Protein AF-A0A7S1U066-F1 (afdb_monomer_lite)

pLDDT: mean 74.51, std 15.07, range [36.34, 91.75]

Organism: NCBI:txid124430

Foldseek 3Di:
DLVQVCVVLVQLPQEEEEAAEDDVLCVVQPPVFKQDLVLVVVVVVVSQCQCCCVPVHDHDPDHYAYEYEYADPVSVVVCCVPPNCVRYQYQDYVPRQSCRVCVSVVPPDGDDPVRSLVSSLSNNLSGNYYDYIATQAAPSGDPSSVSSLVSNCVNDVQCVQFDPPRHDSDDDTPRDD

Sequence (177 aa):
EADAFVREHHLDEDGIALHVRRTDHAVQVGTAGTTADEDFLAWVDQHLAIASGQGGGLKRVRPLKVFLAADNPATRMQFRKRYGGQLVLYGSMPGDNGEQLRTALGKATRLTSVEQALIEAVVASRCSEFKGTAGAKKGTGSSFSMMIFFFFKNLHPKHRTCVPSDLDTSFPWACRK

Secondary structure (DSSP, 8-state):
-HHHHHHHTTHHHHEEEEEE--HHHHHHH-GGGB--HHHHHHHHHHHHHHHTTTTSSPPPSS--EEEEEES-HHHHHHHHHHHHHHHEEE---SSS--HHHHHHTT-SSPPPHHHHHHHHHHHHHHSSEEEE--BSSTT-S-HHHHHHHHHHHHH-GGGTTB---TT-SSSS--B--

Radius of gyration: 15.62 Å; chains: 1; bounding box: 35×42×37 Å

Structure (mmCIF, N/CA/C/O backbone):
data_AF-A0A7S1U066-F1
#
_entry.id   AF-A0A7S1U066-F1
#
loop_
_atom_site.group_PDB
_atom_site.id
_atom_site.type_symbol
_atom_site.label_atom_id
_atom_site.label_alt_id
_atom_site.label_comp_id
_atom_site.label_asym_id
_atom_site.label_entity_id
_atom_site.label_seq_id
_atom_site.pdbx_PDB_ins_code
_atom_site.Cartn_x
_atom_site.Cartn_y
_atom_site.Cartn_z
_atom_site.occupancy
_atom_site.B_iso_or_equiv
_atom_site.auth_seq_id
_atom_site.auth_comp_id
_atom_site.auth_as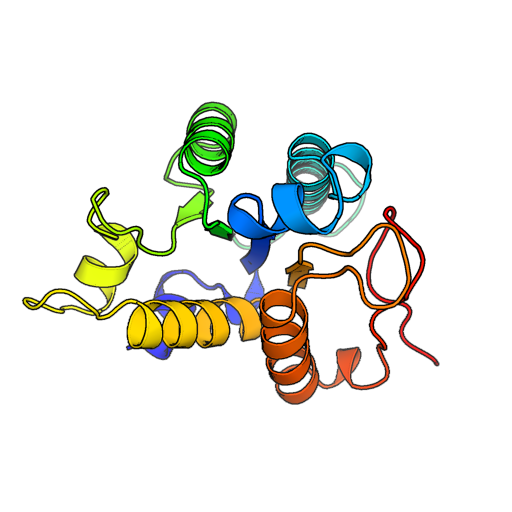ym_id
_atom_site.auth_atom_id
_atom_site.pdbx_PDB_model_num
ATOM 1 N N . GLU A 1 1 ? -8.203 -16.331 1.628 1.00 69.81 1 GLU A N 1
ATOM 2 C CA . GLU A 1 1 ? -6.837 -16.054 2.127 1.00 69.81 1 GLU A CA 1
ATOM 3 C C . GLU A 1 1 ? -6.575 -14.548 2.197 1.00 69.81 1 GLU A C 1
ATOM 5 O O . GLU A 1 1 ? -6.465 -14.042 3.303 1.00 69.81 1 GLU A O 1
ATOM 10 N N . ALA A 1 2 ? -6.605 -13.805 1.079 1.00 77.06 2 ALA A N 1
ATOM 11 C CA . ALA A 1 2 ? -6.543 -12.332 1.101 1.00 77.06 2 ALA A CA 1
ATOM 12 C C . ALA A 1 2 ? -7.601 -11.709 2.040 1.00 77.06 2 ALA A C 1
ATOM 14 O O . ALA A 1 2 ? -7.304 -10.811 2.818 1.00 77.06 2 ALA A O 1
ATOM 15 N N . ASP A 1 3 ? -8.816 -12.263 2.041 1.00 78.62 3 ASP A N 1
ATOM 16 C CA . ASP A 1 3 ? -9.896 -11.896 2.962 1.00 78.62 3 ASP A CA 1
ATOM 17 C C . ASP A 1 3 ? -9.548 -12.068 4.441 1.00 78.62 3 ASP A C 1
ATOM 19 O O . ASP A 1 3 ? -9.990 -11.269 5.261 1.00 78.62 3 ASP A O 1
ATOM 23 N N . ALA A 1 4 ? -8.805 -13.121 4.786 1.00 78.38 4 ALA A N 1
ATOM 24 C CA . ALA A 1 4 ? -8.405 -13.378 6.164 1.00 78.38 4 ALA A CA 1
ATOM 25 C C . ALA A 1 4 ? -7.349 -12.355 6.595 1.00 78.38 4 ALA A C 1
ATOM 27 O O . ALA A 1 4 ? -7.514 -11.734 7.636 1.00 78.38 4 ALA A O 1
ATOM 28 N N . PHE A 1 5 ? -6.360 -12.093 5.734 1.00 82.00 5 PHE A N 1
ATOM 29 C CA . PHE A 1 5 ? -5.333 -11.072 5.956 1.00 82.00 5 PHE A CA 1
ATOM 30 C C . PHE A 1 5 ? -5.927 -9.670 6.155 1.00 82.00 5 PHE A C 1
ATOM 32 O O . PHE A 1 5 ? -5.552 -8.950 7.077 1.00 82.00 5 PHE A O 1
ATOM 39 N N . VAL A 1 6 ? -6.890 -9.286 5.309 1.00 84.81 6 VAL A N 1
ATOM 40 C CA . VAL A 1 6 ? -7.589 -7.996 5.422 1.00 84.81 6 VAL A CA 1
ATOM 41 C C . VAL A 1 6 ? -8.300 -7.874 6.768 1.00 84.81 6 VAL A C 1
ATOM 43 O O . VAL A 1 6 ? -8.150 -6.850 7.429 1.00 84.81 6 VAL A O 1
ATOM 46 N N . ARG A 1 7 ? -9.020 -8.920 7.194 1.00 84.88 7 ARG A N 1
ATOM 47 C CA . ARG A 1 7 ? -9.748 -8.929 8.471 1.00 84.88 7 ARG A CA 1
ATOM 48 C C . ARG A 1 7 ? -8.816 -8.938 9.680 1.00 84.88 7 ARG A C 1
ATOM 50 O O . ARG A 1 7 ? -9.047 -8.184 10.616 1.00 84.88 7 ARG A O 1
ATOM 57 N N . GLU A 1 8 ? -7.770 -9.762 9.656 1.00 82.88 8 GLU A N 1
ATOM 58 C CA . GLU A 1 8 ? -6.779 -9.877 10.737 1.00 82.88 8 GLU A CA 1
ATOM 59 C C . GLU A 1 8 ? -6.097 -8.535 11.025 1.00 82.88 8 GLU A C 1
ATOM 61 O O . GLU A 1 8 ? -5.820 -8.193 12.174 1.00 82.88 8 GLU A O 1
ATOM 66 N N . HIS A 1 9 ? -5.857 -7.747 9.979 1.00 82.69 9 HIS A N 1
ATOM 67 C CA . HIS A 1 9 ? -5.194 -6.455 10.085 1.00 82.69 9 HIS A CA 1
ATOM 68 C C . HIS A 1 9 ? -6.144 -5.252 10.040 1.00 82.69 9 HIS A C 1
ATOM 70 O O . HIS A 1 9 ? -5.660 -4.120 10.018 1.00 82.69 9 HIS A O 1
ATOM 76 N N . HIS A 1 10 ? -7.464 -5.476 10.051 1.00 86.25 10 HIS A N 1
ATOM 77 C CA . HIS A 1 10 ? -8.497 -4.431 9.981 1.00 86.25 10 HIS A CA 1
ATOM 78 C C . HIS A 1 10 ? -8.280 -3.435 8.831 1.00 86.25 10 HIS A C 1
ATOM 80 O O . HIS A 1 10 ? -8.477 -2.224 8.978 1.00 86.25 10 HIS A O 1
ATOM 86 N N . LEU A 1 11 ? -7.805 -3.942 7.689 1.00 85.94 11 LEU A N 1
ATOM 87 C CA . LEU A 1 11 ? -7.433 -3.098 6.557 1.00 85.94 11 LEU A CA 1
ATOM 88 C C . LEU A 1 11 ? -8.652 -2.438 5.906 1.00 85.94 11 LEU A C 1
ATOM 90 O O . LEU A 1 11 ? -8.542 -1.326 5.403 1.00 85.94 11 LEU A O 1
ATOM 94 N N . ASP A 1 12 ? -9.800 -3.101 5.944 1.00 86.06 12 ASP A N 1
ATOM 95 C CA . ASP A 1 12 ? -11.079 -2.649 5.397 1.00 86.06 12 ASP A CA 1
ATOM 96 C C . ASP A 1 12 ? -11.703 -1.465 6.135 1.00 86.06 12 ASP A C 1
ATOM 98 O O . ASP A 1 12 ? -12.409 -0.659 5.527 1.00 86.06 12 ASP A O 1
ATOM 102 N N . GLU A 1 13 ? -11.413 -1.323 7.424 1.00 83.06 13 GLU A N 1
ATOM 103 C CA . GLU A 1 13 ? -11.950 -0.240 8.244 1.00 83.06 13 GLU A CA 1
ATOM 104 C C . GLU A 1 13 ? -10.955 0.925 8.355 1.00 83.06 13 GLU A C 1
ATOM 106 O O . GLU A 1 13 ? -11.265 2.063 7.999 1.00 83.06 13 GLU A O 1
ATOM 111 N N . ASP A 1 14 ? -9.727 0.636 8.790 1.00 82.88 14 ASP A N 1
ATOM 112 C CA . ASP A 1 14 ? -8.735 1.650 9.160 1.00 82.88 14 ASP A CA 1
ATOM 113 C C . ASP A 1 14 ? -7.432 1.545 8.352 1.00 82.88 14 ASP A C 1
ATOM 115 O O . ASP A 1 14 ? -6.479 2.272 8.634 1.00 82.88 14 ASP A O 1
ATOM 119 N N . GLY A 1 15 ? -7.356 0.664 7.353 1.00 86.75 15 GLY A N 1
ATOM 120 C CA . GLY A 1 15 ? -6.149 0.464 6.554 1.00 86.75 15 GLY A CA 1
ATOM 121 C C . GLY A 1 15 ? -6.056 1.374 5.336 1.00 86.75 15 GLY A C 1
ATOM 122 O O . GLY A 1 15 ? -7.019 1.532 4.591 1.00 86.75 15 GLY A O 1
ATOM 123 N N . ILE A 1 16 ? -4.860 1.890 5.065 1.00 89.81 16 ILE A N 1
ATOM 124 C CA . ILE A 1 16 ? -4.542 2.542 3.788 1.00 89.81 16 ILE A CA 1
ATOM 125 C C . ILE A 1 16 ? -3.644 1.649 2.937 1.00 89.81 16 ILE A C 1
ATOM 127 O O . ILE A 1 16 ? -2.748 0.986 3.457 1.00 89.81 16 ILE A O 1
ATOM 131 N N . ALA A 1 17 ? -3.857 1.647 1.626 1.00 91.75 17 ALA A N 1
ATOM 132 C CA . ALA A 1 17 ? -3.037 0.912 0.673 1.00 91.75 17 ALA A CA 1
ATOM 133 C C . ALA A 1 17 ? -2.173 1.846 -0.172 1.00 91.75 17 ALA A C 1
ATOM 135 O O . ALA A 1 17 ? -2.635 2.877 -0.658 1.00 91.75 17 ALA A O 1
ATOM 136 N N . LEU A 1 18 ? -0.931 1.434 -0.403 1.00 91.31 18 LEU A N 1
ATOM 137 C CA . LEU A 1 18 ? 0.040 2.086 -1.266 1.00 91.31 18 LEU A CA 1
ATOM 138 C C . LEU A 1 18 ? 0.465 1.123 -2.368 1.00 91.31 18 LEU A C 1
ATOM 140 O O . LEU A 1 18 ? 0.862 -0.006 -2.077 1.00 91.31 18 LEU A O 1
ATOM 144 N N . HIS A 1 19 ? 0.451 1.585 -3.615 1.00 90.75 19 HIS A N 1
ATOM 145 C CA . HIS A 1 19 ? 1.100 0.884 -4.717 1.00 90.75 19 HIS A CA 1
ATOM 146 C C . HIS A 1 19 ? 2.198 1.749 -5.349 1.00 90.75 19 HIS A C 1
ATOM 148 O O . HIS A 1 19 ? 1.905 2.752 -6.009 1.00 90.75 19 HIS A O 1
ATOM 154 N N . VAL A 1 20 ? 3.458 1.345 -5.162 1.00 88.25 20 VAL A N 1
ATOM 155 C CA . VAL A 1 20 ? 4.650 2.067 -5.632 1.00 88.25 20 VAL A CA 1
ATOM 156 C C . VAL A 1 20 ? 5.361 1.265 -6.727 1.00 88.25 20 VAL A C 1
ATOM 158 O O . VAL A 1 20 ? 5.922 0.204 -6.466 1.00 88.25 20 VAL A O 1
ATOM 161 N N . ARG A 1 21 ? 5.350 1.777 -7.961 1.00 84.81 21 ARG A N 1
ATOM 162 C CA . ARG A 1 21 ? 5.967 1.161 -9.142 1.00 84.81 21 ARG A CA 1
ATOM 163 C C . ARG A 1 21 ? 7.215 1.942 -9.542 1.00 84.81 21 ARG A C 1
ATOM 165 O O . ARG A 1 21 ? 7.124 3.126 -9.861 1.00 84.81 21 ARG A O 1
ATOM 172 N N . ARG A 1 22 ? 8.368 1.274 -9.579 1.00 80.62 22 ARG A N 1
ATOM 173 C CA . ARG A 1 22 ? 9.671 1.894 -9.870 1.00 80.62 22 ARG A CA 1
ATOM 174 C C . ARG A 1 22 ? 10.426 1.227 -11.007 1.00 80.62 22 ARG A C 1
ATOM 176 O O . ARG A 1 22 ? 11.027 1.948 -11.786 1.00 80.62 22 ARG A O 1
ATOM 183 N N . THR A 1 23 ? 10.430 -0.103 -11.090 1.00 78.00 23 THR A N 1
ATOM 184 C CA . THR A 1 23 ? 11.444 -0.864 -11.850 1.00 78.00 23 THR A CA 1
ATOM 185 C C . THR A 1 23 ? 11.479 -0.540 -13.351 1.00 78.00 23 THR A C 1
ATOM 187 O O . THR A 1 23 ? 12.206 0.348 -13.787 1.00 78.00 23 THR A O 1
ATOM 190 N N . ASP A 1 24 ? 10.689 -1.237 -14.159 1.00 69.12 24 ASP A N 1
ATOM 191 C CA . ASP A 1 24 ? 10.518 -0.966 -15.590 1.00 69.12 24 ASP A CA 1
ATOM 192 C C . ASP A 1 24 ? 9.846 0.389 -15.851 1.00 69.12 24 ASP A C 1
ATOM 194 O O . ASP A 1 24 ? 10.060 1.021 -16.883 1.00 69.12 24 ASP A O 1
ATOM 198 N N . HIS A 1 25 ? 9.058 0.861 -14.892 1.00 63.78 25 HIS A N 1
ATOM 199 C CA . HIS A 1 25 ? 8.280 2.074 -15.034 1.00 63.78 25 HIS A CA 1
ATOM 200 C C . HIS A 1 25 ? 9.156 3.322 -15.105 1.00 63.78 25 HIS A C 1
ATOM 202 O O . HIS A 1 25 ? 8.976 4.124 -16.015 1.00 63.78 25 HIS A O 1
ATOM 208 N N . ALA A 1 26 ? 10.158 3.463 -14.228 1.00 64.44 26 ALA A N 1
ATOM 209 C CA . ALA A 1 26 ? 11.085 4.593 -14.294 1.00 64.44 26 ALA A CA 1
ATOM 210 C C . ALA A 1 26 ? 11.902 4.598 -15.597 1.00 64.44 26 ALA A C 1
ATOM 212 O O . ALA A 1 26 ? 12.280 5.666 -16.074 1.00 64.44 26 ALA A O 1
ATOM 213 N N . VAL A 1 27 ? 12.131 3.426 -16.200 1.00 66.56 27 VAL A N 1
ATOM 214 C CA . VAL A 1 27 ? 12.760 3.309 -17.525 1.00 66.56 27 VAL A CA 1
ATOM 215 C C . VAL A 1 27 ? 11.812 3.791 -18.629 1.00 66.56 27 VAL A C 1
ATOM 217 O O . VAL A 1 27 ? 12.246 4.472 -19.552 1.00 66.56 27 VAL A O 1
ATOM 220 N N . GLN A 1 28 ? 10.516 3.482 -18.529 1.00 61.53 28 GLN A N 1
ATOM 221 C CA . GLN A 1 28 ? 9.506 3.841 -19.532 1.00 61.53 28 GLN A CA 1
ATOM 222 C C . GLN A 1 28 ? 9.090 5.316 -19.498 1.00 61.53 28 GLN A C 1
ATOM 224 O O . GLN A 1 28 ? 8.859 5.905 -20.552 1.00 61.53 28 GLN A O 1
ATOM 229 N N . VAL A 1 29 ? 8.956 5.909 -18.309 1.00 61.88 29 VAL A N 1
ATOM 230 C CA . VAL A 1 29 ? 8.407 7.271 -18.148 1.00 61.88 29 VAL A CA 1
ATOM 231 C C . VAL A 1 29 ? 9.452 8.298 -17.703 1.00 61.88 29 VAL A C 1
ATOM 233 O O . VAL A 1 29 ? 9.148 9.487 -17.617 1.00 61.88 29 VAL A O 1
ATOM 236 N N . GLY A 1 30 ? 10.688 7.853 -17.457 1.00 61.47 30 GLY A N 1
ATOM 237 C CA . GLY A 1 30 ? 11.748 8.645 -16.838 1.00 61.47 30 GLY A CA 1
ATOM 238 C C . GLY A 1 30 ? 11.532 8.811 -15.331 1.00 61.47 30 GLY A C 1
ATOM 239 O O . GLY A 1 30 ? 10.406 8.799 -14.840 1.00 61.47 30 GLY A O 1
ATOM 240 N N . THR A 1 31 ? 12.607 9.013 -14.570 1.00 60.75 31 THR A N 1
ATOM 241 C CA . THR A 1 31 ? 12.534 9.198 -13.105 1.00 60.75 31 THR A CA 1
ATOM 242 C C . THR A 1 31 ? 11.673 10.398 -12.705 1.00 60.75 31 THR A C 1
ATOM 244 O O . THR A 1 31 ? 10.856 10.284 -11.796 1.00 60.75 31 THR A O 1
ATOM 247 N N . ALA A 1 32 ? 11.772 11.506 -13.447 1.00 54.56 32 ALA A N 1
ATOM 248 C CA . ALA A 1 32 ? 10.922 12.691 -13.284 1.00 54.56 32 ALA A CA 1
ATOM 249 C C . ALA A 1 32 ? 9.438 12.442 -13.630 1.00 54.56 32 ALA A C 1
ATOM 251 O O . ALA A 1 32 ? 8.579 13.244 -13.280 1.00 54.56 32 ALA A O 1
ATOM 252 N N . GLY A 1 33 ? 9.134 11.344 -14.331 1.00 58.28 33 GLY A N 1
ATOM 253 C CA . GLY A 1 33 ? 7.777 10.926 -14.671 1.00 58.28 33 GLY A CA 1
ATOM 254 C C . GLY A 1 33 ? 7.087 10.094 -13.589 1.00 58.28 33 GLY A C 1
ATOM 255 O O . GLY A 1 33 ? 5.902 9.784 -13.735 1.00 58.28 33 GLY A O 1
ATOM 256 N N . THR A 1 34 ? 7.813 9.729 -12.525 1.00 67.25 34 THR A N 1
ATOM 257 C CA . THR A 1 34 ? 7.315 8.898 -11.424 1.00 67.25 34 THR A CA 1
ATOM 258 C C . THR A 1 34 ? 7.108 9.728 -10.158 1.00 67.25 34 THR A C 1
ATOM 260 O O . THR A 1 34 ? 7.959 10.537 -9.805 1.00 67.25 34 THR A O 1
ATOM 263 N N . THR A 1 35 ? 5.997 9.510 -9.447 1.00 74.31 35 THR A N 1
ATOM 264 C CA . THR A 1 35 ? 5.750 10.083 -8.105 1.00 74.31 35 THR A CA 1
ATOM 265 C C . THR A 1 35 ? 6.896 9.718 -7.166 1.00 74.31 35 THR A C 1
ATOM 267 O O . THR A 1 35 ? 7.221 8.540 -7.134 1.00 74.31 35 THR A O 1
ATOM 270 N N . ALA A 1 36 ? 7.501 10.626 -6.400 1.00 82.62 36 ALA A N 1
ATOM 271 C CA . ALA A 1 36 ? 8.655 10.294 -5.552 1.00 82.62 36 ALA A CA 1
ATOM 272 C C . ALA A 1 36 ? 8.254 9.425 -4.341 1.00 82.62 36 ALA A C 1
ATOM 274 O O . ALA A 1 36 ? 7.083 9.400 -3.961 1.00 82.62 36 ALA A O 1
ATOM 275 N N . ASP A 1 37 ? 9.191 8.687 -3.727 1.00 87.06 37 ASP A N 1
ATOM 276 C CA . ASP A 1 37 ? 8.881 7.907 -2.510 1.00 87.06 37 ASP A CA 1
ATOM 277 C C . ASP A 1 37 ? 8.437 8.852 -1.378 1.00 87.06 37 ASP A C 1
ATOM 279 O O . ASP A 1 37 ? 7.493 8.554 -0.645 1.00 87.06 37 ASP A O 1
ATOM 283 N N . GLU A 1 38 ? 9.027 10.045 -1.316 1.00 87.94 38 GLU A N 1
ATOM 284 C CA . GLU A 1 38 ? 8.714 11.127 -0.383 1.00 87.94 38 GLU A CA 1
ATOM 285 C C . GLU A 1 38 ? 7.237 11.539 -0.427 1.00 87.94 38 GLU A C 1
ATOM 287 O O . GLU A 1 38 ? 6.645 11.770 0.627 1.00 87.94 38 GLU A O 1
ATOM 292 N N . ASP A 1 39 ? 6.609 11.549 -1.605 1.00 85.50 39 ASP A N 1
ATOM 293 C CA . ASP A 1 39 ? 5.191 11.898 -1.757 1.00 85.50 39 ASP A CA 1
ATOM 294 C C . ASP A 1 39 ? 4.269 10.833 -1.151 1.00 85.50 39 ASP A C 1
ATOM 296 O O . ASP A 1 39 ? 3.162 11.126 -0.681 1.00 85.50 39 ASP A O 1
ATOM 300 N N . PHE A 1 40 ? 4.686 9.565 -1.183 1.00 88.25 40 PHE A N 1
ATOM 301 C CA . PHE A 1 40 ? 3.959 8.491 -0.514 1.00 88.25 40 PHE A CA 1
ATOM 302 C C . PHE A 1 40 ? 4.187 8.539 0.997 1.00 88.25 40 PHE A C 1
ATOM 304 O O . PHE A 1 40 ? 3.226 8.384 1.749 1.00 88.25 40 PHE A O 1
ATOM 311 N N . LEU A 1 41 ? 5.417 8.808 1.448 1.00 90.25 41 LEU A N 1
ATOM 312 C CA . LEU A 1 41 ? 5.725 8.963 2.873 1.00 90.25 41 LEU A CA 1
ATOM 313 C C . LEU A 1 41 ? 4.944 10.137 3.487 1.00 90.25 41 LEU A C 1
ATOM 315 O O . LEU A 1 41 ? 4.271 9.958 4.496 1.00 90.25 41 LEU A O 1
ATOM 319 N N . ALA A 1 42 ? 4.943 11.305 2.840 1.00 89.19 42 ALA A N 1
ATOM 320 C CA . ALA A 1 42 ? 4.194 12.476 3.299 1.00 89.19 42 ALA A CA 1
ATOM 321 C C . ALA A 1 42 ? 2.688 12.185 3.424 1.00 89.19 42 ALA A C 1
ATOM 323 O O . ALA A 1 42 ? 2.030 12.629 4.366 1.00 89.19 42 ALA A O 1
ATOM 324 N N . TRP A 1 43 ? 2.141 11.383 2.506 1.00 87.19 43 TRP A N 1
ATOM 325 C CA . TRP A 1 43 ? 0.744 10.959 2.565 1.00 87.19 43 TRP A CA 1
ATOM 326 C C . TRP A 1 43 ? 0.468 10.017 3.743 1.00 87.19 43 TRP A C 1
ATOM 328 O O . TRP A 1 43 ? -0.555 10.163 4.412 1.00 87.19 43 TRP A O 1
ATOM 338 N N . VAL A 1 44 ? 1.384 9.094 4.054 1.00 89.88 44 VAL A N 1
ATOM 339 C CA . VAL A 1 44 ? 1.287 8.261 5.265 1.00 89.88 44 VAL A CA 1
ATOM 340 C C . VAL A 1 44 ? 1.368 9.116 6.527 1.00 89.88 44 VAL A C 1
ATOM 342 O O . VAL A 1 44 ? 0.539 8.946 7.419 1.00 89.88 44 VAL A O 1
ATOM 345 N N . ASP A 1 45 ? 2.310 10.059 6.600 1.00 89.94 45 ASP A N 1
ATOM 346 C CA . ASP A 1 45 ? 2.465 10.949 7.758 1.00 89.94 45 ASP A CA 1
ATOM 347 C C . ASP A 1 45 ? 1.188 11.748 8.032 1.00 89.94 45 ASP A C 1
ATOM 349 O O . ASP A 1 45 ? 0.760 11.882 9.179 1.00 89.94 45 ASP A O 1
ATOM 353 N N . GLN A 1 46 ? 0.533 12.227 6.976 1.00 87.12 46 GLN A N 1
ATOM 354 C CA . GLN A 1 46 ? -0.745 12.913 7.090 1.00 87.12 46 GLN A CA 1
ATOM 355 C C . GLN A 1 46 ? -1.833 12.007 7.690 1.00 87.12 46 GLN A C 1
ATOM 357 O O . GLN A 1 46 ? -2.567 12.433 8.583 1.00 87.12 46 GLN A O 1
ATOM 362 N N . HIS A 1 47 ? -1.935 10.751 7.245 1.00 86.19 47 HIS A N 1
ATOM 363 C CA . HIS A 1 47 ? -2.907 9.799 7.796 1.00 86.19 47 HIS A CA 1
ATOM 364 C C . HIS A 1 47 ? -2.600 9.444 9.248 1.00 86.19 47 HIS A C 1
ATOM 366 O O . HIS A 1 47 ? -3.522 9.276 10.046 1.00 86.19 47 HIS A O 1
ATOM 372 N N . LEU A 1 48 ? -1.320 9.370 9.611 1.00 86.62 48 LEU A N 1
ATOM 373 C CA . LEU A 1 48 ? -0.898 9.181 10.994 1.00 86.62 48 LEU A CA 1
ATOM 374 C C . LEU A 1 48 ? -1.289 10.371 11.872 1.00 86.62 48 LEU A C 1
ATOM 376 O O . LEU A 1 48 ? -1.805 10.154 12.965 1.00 86.62 48 LEU A O 1
ATOM 380 N N . ALA A 1 49 ? -1.110 11.604 11.391 1.00 84.75 49 ALA A N 1
ATOM 381 C CA . ALA A 1 49 ? -1.522 12.815 12.103 1.00 84.75 49 ALA A CA 1
ATOM 382 C C . ALA A 1 49 ? -3.049 12.886 12.300 1.00 84.75 49 ALA A C 1
ATOM 384 O O . ALA A 1 49 ? -3.534 13.289 13.359 1.00 84.75 49 ALA A O 1
ATOM 385 N N . ILE A 1 50 ? -3.824 12.448 11.301 1.00 81.94 50 ILE A N 1
ATOM 386 C CA . ILE A 1 50 ? -5.284 12.321 11.415 1.00 81.94 50 ILE A CA 1
ATOM 387 C C . ILE A 1 50 ? -5.639 11.238 12.443 1.00 81.94 50 ILE A C 1
ATOM 389 O O . ILE A 1 50 ? -6.447 11.477 13.339 1.00 81.94 50 ILE A O 1
ATOM 393 N N . ALA A 1 51 ? -5.011 10.063 12.358 1.00 81.56 51 ALA A N 1
ATOM 394 C CA . ALA A 1 51 ? -5.277 8.944 13.260 1.00 81.56 51 ALA A CA 1
ATOM 395 C C . ALA A 1 51 ? -4.915 9.254 14.723 1.00 81.56 51 ALA A C 1
ATOM 397 O O . ALA A 1 51 ? -5.612 8.802 15.634 1.00 81.56 51 ALA A O 1
ATOM 398 N N . SER A 1 52 ? -3.865 10.050 14.954 1.00 80.44 52 SER A N 1
ATOM 399 C CA . SER A 1 52 ? -3.425 10.485 16.284 1.00 80.44 52 SER A CA 1
ATOM 400 C C . SER A 1 52 ? -4.278 11.613 16.880 1.00 80.44 52 SER A C 1
ATOM 402 O O . SER A 1 52 ? -4.100 11.947 18.051 1.00 80.44 52 SER A O 1
ATOM 404 N N . GLY A 1 53 ? -5.222 12.179 16.117 1.00 73.81 53 GLY A N 1
ATOM 405 C CA . GLY A 1 53 ? -6.076 13.286 16.558 1.00 73.81 53 GLY A CA 1
ATOM 406 C C . GLY A 1 53 ? -5.387 14.655 16.532 1.00 73.81 53 GLY A C 1
ATOM 407 O O . GLY A 1 53 ? -5.939 15.625 17.042 1.00 73.81 53 GLY A O 1
ATOM 408 N N . GLN A 1 54 ? -4.207 14.772 15.914 1.00 67.94 54 GLN A N 1
ATOM 409 C CA . GLN A 1 54 ? -3.450 16.029 15.833 1.00 67.94 54 GLN A CA 1
ATOM 410 C C . GLN A 1 54 ? -4.044 17.055 14.844 1.00 67.94 54 GLN A C 1
ATOM 412 O O . GLN A 1 54 ? -3.510 18.151 14.709 1.00 67.94 54 GLN A O 1
ATOM 417 N N . GLY A 1 55 ? -5.165 16.734 14.184 1.00 60.25 55 GLY A N 1
ATOM 418 C CA . GLY A 1 55 ? -5.854 17.595 13.211 1.00 60.25 55 GLY A CA 1
ATOM 419 C C . GLY A 1 55 ? -7.269 18.042 13.602 1.00 60.25 55 GLY A C 1
ATOM 420 O O . GLY A 1 55 ? -8.040 18.403 12.719 1.00 60.25 55 GLY A O 1
ATOM 421 N N . GLY A 1 56 ? -7.660 17.953 14.881 1.00 59.12 56 GLY A N 1
ATOM 422 C CA . GLY A 1 56 ? -9.012 18.329 15.339 1.00 59.12 56 GLY A CA 1
ATOM 423 C C . GLY A 1 56 ? -10.135 17.364 14.918 1.00 59.12 56 GLY A C 1
ATOM 424 O O . GLY A 1 56 ? -11.305 17.628 15.181 1.00 59.12 56 GLY A O 1
ATOM 425 N N . GLY A 1 57 ? -9.787 16.245 14.275 1.00 60.12 57 GLY A N 1
ATOM 426 C CA . GLY A 1 57 ? -10.702 15.153 13.948 1.00 60.12 57 GLY A CA 1
ATOM 427 C C . GLY A 1 57 ? -10.870 14.155 15.097 1.00 60.12 57 GLY A C 1
ATOM 428 O O . GLY A 1 57 ? -10.069 14.109 16.032 1.00 60.12 57 GLY A O 1
ATOM 429 N N . LEU A 1 58 ? -11.912 13.324 15.013 1.00 59.88 58 LEU A N 1
ATOM 430 C CA . LEU A 1 58 ? -12.123 12.213 15.944 1.00 59.88 58 LEU A CA 1
ATOM 431 C C . LEU A 1 58 ? -10.924 11.253 15.895 1.00 59.88 58 LEU A C 1
ATOM 433 O O . LEU A 1 58 ? -10.549 10.768 14.827 1.00 59.88 58 LEU A O 1
ATOM 437 N N . LYS A 1 59 ? -10.332 10.973 17.062 1.00 69.19 59 LYS A N 1
ATOM 438 C CA . LYS A 1 59 ? -9.256 9.986 17.220 1.00 69.19 59 LYS A CA 1
ATOM 439 C C . LYS A 1 59 ? -9.735 8.624 16.709 1.00 69.19 59 LYS A C 1
ATOM 441 O O . LYS A 1 59 ? -10.813 8.173 17.102 1.00 69.19 59 LYS A O 1
ATOM 446 N N . ARG A 1 60 ? -8.938 7.957 15.864 1.00 68.50 60 ARG A N 1
ATOM 447 C CA . ARG A 1 60 ? -9.277 6.604 15.392 1.00 68.50 60 ARG A CA 1
ATOM 448 C C . ARG A 1 60 ? -9.293 5.626 16.566 1.00 68.50 60 ARG A C 1
ATOM 450 O O . ARG A 1 60 ? -8.455 5.701 17.466 1.00 68.50 60 ARG A O 1
ATOM 457 N N . VAL A 1 61 ? -10.249 4.698 16.538 1.00 67.88 61 VAL A N 1
ATOM 458 C CA . VAL A 1 61 ? -10.406 3.665 17.575 1.00 67.88 61 VAL A CA 1
ATOM 459 C C . VAL A 1 61 ? -9.255 2.656 17.517 1.00 67.88 61 VAL A C 1
ATOM 461 O O . VAL A 1 61 ? -8.823 2.158 18.554 1.00 67.88 61 VAL A O 1
ATOM 464 N N . ARG A 1 62 ? -8.709 2.397 16.320 1.00 76.62 62 ARG A N 1
ATOM 465 C CA . ARG A 1 62 ? -7.568 1.500 16.103 1.00 76.62 62 ARG A CA 1
ATOM 466 C C . ARG A 1 62 ? -6.366 2.230 15.494 1.00 76.62 62 ARG A C 1
ATOM 468 O O . ARG A 1 62 ? -6.543 3.227 14.789 1.00 76.62 62 ARG A O 1
ATOM 475 N N . PRO A 1 63 ? -5.138 1.734 15.736 1.00 80.44 63 PRO A N 1
ATOM 476 C CA . PRO A 1 63 ? -3.951 2.225 15.049 1.00 80.44 63 PRO A CA 1
ATOM 477 C C . PRO A 1 63 ? -4.084 2.065 13.533 1.00 80.44 63 PRO A C 1
ATOM 479 O O . PRO A 1 63 ? -4.526 1.020 13.057 1.00 80.44 63 PRO A O 1
ATOM 482 N N . LEU A 1 64 ? -3.645 3.079 12.785 1.00 85.50 64 LEU A N 1
ATOM 483 C CA . LEU A 1 64 ? -3.539 3.011 11.330 1.00 85.50 64 LEU A CA 1
ATOM 484 C C . LEU A 1 64 ? -2.674 1.809 10.916 1.00 85.50 64 LEU A C 1
ATOM 486 O O . LEU A 1 64 ? -1.645 1.536 11.538 1.00 85.50 64 LEU A O 1
ATOM 490 N N . LYS A 1 65 ? -3.066 1.123 9.842 1.00 88.88 65 LYS A N 1
ATOM 491 C CA . LYS A 1 65 ? -2.243 0.112 9.166 1.00 88.88 65 LYS A CA 1
ATOM 492 C C . LYS A 1 65 ? -2.025 0.518 7.717 1.00 88.88 65 LYS A C 1
ATOM 494 O O . LYS A 1 65 ? -2.937 1.020 7.067 1.00 88.88 65 LYS A O 1
ATOM 499 N N . VAL A 1 66 ? -0.813 0.305 7.217 1.00 89.81 66 VAL A N 1
ATOM 500 C CA . VAL A 1 66 ? -0.432 0.638 5.842 1.00 89.81 66 VAL A CA 1
ATOM 501 C C . VAL A 1 66 ? -0.109 -0.649 5.106 1.00 89.81 66 VAL A C 1
ATOM 503 O O . VAL A 1 66 ? 0.818 -1.347 5.494 1.00 89.81 66 VAL A O 1
ATOM 506 N N . PHE A 1 67 ? -0.833 -0.970 4.041 1.00 91.19 67 PHE A N 1
ATOM 507 C CA . PHE A 1 67 ? -0.460 -2.045 3.128 1.00 91.19 67 PHE A CA 1
ATOM 508 C C . PHE A 1 67 ? 0.386 -1.479 1.984 1.00 91.19 67 PHE A C 1
ATOM 510 O O . PHE A 1 67 ? -0.084 -0.622 1.243 1.00 91.19 67 PHE A O 1
ATOM 517 N N . LEU A 1 68 ? 1.627 -1.942 1.828 1.00 91.06 68 LEU A N 1
ATOM 518 C CA . LEU A 1 68 ? 2.548 -1.500 0.780 1.00 91.06 68 LEU A CA 1
ATOM 519 C C . LEU A 1 68 ? 2.792 -2.615 -0.244 1.00 91.06 68 LEU A C 1
ATOM 521 O O . LEU A 1 68 ? 3.457 -3.615 0.045 1.00 91.06 68 LEU A O 1
ATOM 525 N N . ALA A 1 69 ? 2.325 -2.389 -1.470 1.00 89.56 69 ALA A N 1
ATOM 526 C CA . ALA A 1 69 ? 2.700 -3.143 -2.658 1.00 89.56 69 ALA A CA 1
ATOM 527 C C . ALA A 1 69 ? 3.750 -2.339 -3.440 1.00 89.56 69 ALA A C 1
ATOM 529 O O . ALA A 1 69 ? 3.448 -1.297 -4.018 1.00 89.56 69 ALA A O 1
ATOM 530 N N . ALA A 1 70 ? 5.003 -2.789 -3.424 1.00 87.88 70 ALA A N 1
ATOM 531 C CA . ALA A 1 70 ? 6.094 -2.119 -4.131 1.00 87.88 70 ALA A CA 1
ATOM 532 C C . ALA A 1 70 ? 6.977 -3.125 -4.863 1.00 87.88 70 ALA A C 1
ATOM 534 O O . ALA A 1 70 ? 7.331 -4.154 -4.289 1.00 87.88 70 ALA A O 1
ATOM 535 N N . ASP A 1 71 ? 7.364 -2.821 -6.098 1.00 83.88 71 ASP A N 1
ATOM 536 C CA . ASP A 1 71 ? 8.196 -3.698 -6.934 1.00 83.88 71 ASP A CA 1
ATOM 537 C C . ASP A 1 71 ? 9.709 -3.482 -6.742 1.00 83.88 71 ASP A C 1
ATOM 539 O O . ASP A 1 71 ? 10.522 -4.227 -7.288 1.00 83.88 71 ASP A O 1
ATOM 543 N N . ASN A 1 72 ? 10.099 -2.467 -5.965 1.00 84.62 72 ASN A N 1
ATOM 544 C CA . ASN A 1 72 ? 11.489 -2.104 -5.715 1.00 84.62 72 ASN A CA 1
ATOM 545 C C . ASN A 1 72 ? 11.885 -2.317 -4.237 1.00 84.62 72 ASN A C 1
ATOM 547 O O . ASN A 1 72 ? 11.201 -1.811 -3.340 1.00 84.62 72 ASN A O 1
ATOM 551 N N . PRO A 1 73 ? 13.000 -3.026 -3.952 1.00 81.88 73 PRO A N 1
ATOM 552 C CA . PRO A 1 73 ? 13.452 -3.267 -2.580 1.00 81.88 73 PRO A CA 1
ATOM 553 C C . PRO A 1 73 ? 13.824 -1.998 -1.801 1.00 81.88 73 PRO A C 1
ATOM 555 O O . PRO A 1 73 ? 13.580 -1.932 -0.597 1.00 81.88 73 PRO A O 1
ATOM 558 N N . ALA A 1 74 ? 14.405 -0.987 -2.456 1.00 85.19 74 ALA A N 1
ATOM 559 C CA . ALA A 1 74 ? 14.861 0.238 -1.798 1.00 85.19 74 ALA A CA 1
ATOM 560 C C . ALA A 1 74 ? 13.688 1.042 -1.224 1.00 85.19 74 ALA A C 1
ATOM 562 O O . ALA A 1 74 ? 13.745 1.436 -0.059 1.00 85.19 74 ALA A O 1
ATOM 563 N N . THR A 1 75 ? 12.589 1.167 -1.977 1.00 87.44 75 THR A N 1
ATOM 564 C CA . THR A 1 75 ? 11.342 1.772 -1.484 1.00 87.44 75 THR A CA 1
ATOM 565 C C . THR A 1 75 ? 10.861 1.062 -0.219 1.00 87.44 75 THR A C 1
ATOM 567 O O . THR A 1 75 ? 10.605 1.691 0.806 1.00 87.44 75 THR A O 1
ATOM 570 N N . ARG A 1 76 ? 10.809 -0.275 -0.218 1.00 82.81 76 ARG A N 1
ATOM 571 C CA . ARG A 1 76 ? 10.375 -1.038 0.966 1.00 82.81 76 ARG A CA 1
ATOM 572 C C . ARG A 1 76 ? 11.288 -0.813 2.168 1.00 82.81 76 ARG A C 1
ATOM 574 O O . ARG A 1 76 ? 10.792 -0.629 3.277 1.00 82.81 76 ARG A O 1
ATOM 581 N N . MET A 1 77 ? 12.606 -0.794 1.960 1.00 84.31 77 MET A N 1
ATOM 582 C CA . MET A 1 77 ? 13.568 -0.493 3.025 1.00 84.31 77 MET A CA 1
ATOM 583 C C . MET A 1 77 ? 13.368 0.914 3.594 1.00 84.31 77 MET A C 1
ATOM 585 O O . MET A 1 77 ? 13.444 1.082 4.810 1.00 84.31 77 MET A O 1
ATOM 589 N N . GLN A 1 78 ? 13.069 1.910 2.755 1.00 88.81 78 GLN A N 1
ATOM 590 C CA . GLN A 1 78 ? 12.792 3.278 3.196 1.00 88.81 78 GLN A CA 1
ATOM 591 C C . GLN A 1 78 ? 11.543 3.335 4.088 1.00 88.81 78 GLN A C 1
ATOM 593 O O . GLN A 1 78 ? 11.603 3.882 5.192 1.00 88.81 78 GLN A O 1
ATOM 598 N N . PHE A 1 79 ? 10.447 2.690 3.675 1.00 89.12 79 PHE A N 1
ATOM 599 C CA . PHE A 1 79 ? 9.229 2.577 4.486 1.00 89.12 79 PHE A CA 1
ATOM 600 C C . PHE A 1 79 ? 9.473 1.815 5.793 1.00 89.12 79 PHE A C 1
ATOM 602 O O . PHE A 1 79 ? 9.059 2.271 6.860 1.00 89.12 79 PHE A O 1
ATOM 609 N N . ARG A 1 80 ? 10.210 0.697 5.745 1.00 85.69 80 ARG A N 1
ATOM 610 C CA . ARG A 1 80 ? 10.538 -0.106 6.932 1.00 85.69 80 ARG A CA 1
ATOM 611 C C . ARG A 1 80 ? 11.395 0.660 7.923 1.00 85.69 80 ARG A C 1
ATOM 613 O O . ARG A 1 80 ? 11.135 0.586 9.120 1.00 85.69 80 ARG A O 1
ATOM 620 N N . LYS A 1 81 ? 12.392 1.400 7.437 1.00 87.56 81 LYS A N 1
ATOM 621 C CA . LYS A 1 81 ? 13.267 2.233 8.266 1.00 87.56 81 LYS A CA 1
ATOM 622 C C . LYS A 1 81 ? 12.488 3.356 8.950 1.00 87.56 81 LYS A C 1
ATOM 624 O O . LYS A 1 81 ? 12.780 3.664 10.099 1.00 87.56 81 LYS A O 1
ATOM 629 N N . ARG A 1 82 ? 11.517 3.961 8.257 1.00 89.88 82 ARG A N 1
ATOM 630 C CA . ARG A 1 82 ? 10.752 5.101 8.778 1.00 89.88 82 ARG A CA 1
ATOM 631 C C . ARG A 1 82 ? 9.630 4.698 9.736 1.00 89.88 82 ARG A C 1
ATOM 633 O O . ARG A 1 82 ? 9.457 5.343 10.762 1.00 89.88 82 ARG A O 1
ATOM 640 N N . TYR A 1 83 ? 8.874 3.656 9.400 1.00 86.06 83 TYR A N 1
ATOM 641 C CA . TYR A 1 83 ? 7.621 3.312 10.084 1.00 86.06 83 TYR A CA 1
ATOM 642 C C . TYR A 1 83 ? 7.668 1.982 10.846 1.00 86.06 83 TYR A C 1
ATOM 644 O O . TYR A 1 83 ? 6.785 1.694 11.653 1.00 86.06 83 TYR A O 1
ATOM 652 N N . GLY A 1 84 ? 8.686 1.154 10.603 1.00 80.75 84 GLY A N 1
ATOM 653 C CA . GLY A 1 84 ? 8.778 -0.191 11.162 1.00 80.75 84 GLY A CA 1
ATOM 654 C C . GLY A 1 84 ? 7.793 -1.188 10.534 1.00 80.75 84 GLY A C 1
ATOM 655 O O . GLY A 1 84 ? 6.892 -0.840 9.773 1.00 80.75 84 GLY A O 1
ATOM 656 N N . GLY A 1 85 ? 7.970 -2.473 10.862 1.00 70.50 85 GLY A N 1
ATOM 657 C CA . GLY A 1 85 ? 7.132 -3.570 10.346 1.00 70.50 85 GLY A CA 1
ATOM 658 C C . GLY A 1 85 ? 5.790 -3.759 11.063 1.00 70.50 85 GLY A C 1
ATOM 659 O O . GLY A 1 85 ? 5.024 -4.640 10.690 1.00 70.50 85 GLY A O 1
ATOM 660 N N . GLN A 1 86 ? 5.515 -2.973 12.110 1.00 66.38 86 GLN A N 1
ATOM 661 C CA . GLN A 1 86 ? 4.242 -3.011 12.839 1.00 66.38 86 GLN A CA 1
ATOM 662 C C . GLN A 1 86 ? 3.185 -2.090 12.219 1.00 66.38 86 GLN A C 1
ATOM 664 O O . GLN A 1 86 ? 1.992 -2.369 12.340 1.00 66.38 86 GLN A O 1
ATOM 669 N N . LEU A 1 87 ? 3.610 -0.998 11.579 1.00 76.06 87 LEU A N 1
ATOM 670 C CA . LEU A 1 87 ? 2.731 -0.025 10.932 1.00 76.06 87 LEU A CA 1
ATOM 671 C C . LEU A 1 87 ? 2.553 -0.336 9.441 1.00 76.06 87 LEU A C 1
ATOM 673 O O . LEU A 1 87 ? 1.434 -0.272 8.933 1.00 76.06 87 LEU A O 1
ATOM 677 N N . VAL A 1 88 ? 3.641 -0.709 8.762 1.00 75.50 88 VAL A N 1
ATOM 678 C CA . VAL A 1 88 ? 3.632 -1.055 7.337 1.00 75.50 88 VAL A CA 1
ATOM 679 C C . VAL A 1 88 ? 3.678 -2.570 7.173 1.00 75.50 88 VAL A C 1
ATOM 681 O O . VAL A 1 88 ? 4.625 -3.223 7.611 1.00 75.50 88 VAL A O 1
ATOM 684 N N . LEU A 1 89 ? 2.647 -3.104 6.531 1.00 77.19 89 LEU A N 1
ATOM 685 C CA . LEU A 1 89 ? 2.491 -4.484 6.097 1.00 77.19 89 LEU A CA 1
ATOM 686 C C . LEU A 1 89 ? 2.891 -4.577 4.624 1.00 77.19 89 LEU A C 1
ATOM 688 O O . LEU A 1 89 ? 2.480 -3.743 3.818 1.00 77.19 89 LEU A O 1
ATOM 692 N N . TYR A 1 90 ? 3.677 -5.584 4.259 1.00 68.75 90 TYR A N 1
ATOM 693 C CA . TYR A 1 90 ? 4.259 -5.678 2.918 1.00 68.75 90 TYR A CA 1
ATOM 694 C C . TYR A 1 90 ? 3.616 -6.793 2.086 1.00 68.75 90 TYR A C 1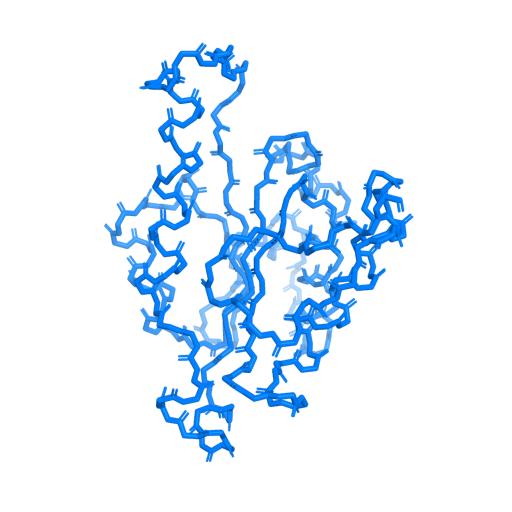
ATOM 696 O O . TYR A 1 90 ? 3.387 -7.898 2.584 1.00 68.75 90 TYR A O 1
ATOM 704 N N . GLY A 1 91 ? 3.413 -6.532 0.790 1.00 59.84 91 GLY A N 1
ATOM 705 C CA . GLY A 1 91 ? 3.288 -7.587 -0.225 1.00 59.84 91 GLY A CA 1
ATOM 706 C C . GLY A 1 91 ? 4.606 -8.364 -0.402 1.00 59.84 91 GLY A C 1
ATOM 707 O O . GLY A 1 91 ? 5.660 -7.908 0.032 1.00 59.84 91 GLY A O 1
ATOM 708 N N . SER A 1 92 ? 4.609 -9.553 -1.003 1.00 54.28 92 SER A N 1
ATOM 709 C CA . SER A 1 92 ? 5.818 -10.361 -1.260 1.00 54.28 92 SER A CA 1
ATOM 710 C C . SER A 1 92 ? 6.708 -9.772 -2.352 1.00 54.28 92 SER A C 1
ATOM 712 O O . SER A 1 92 ? 6.228 -9.102 -3.257 1.00 54.28 92 SER A O 1
ATOM 714 N N . MET A 1 93 ? 8.012 -10.063 -2.301 1.00 48.31 93 MET A N 1
ATOM 715 C CA . MET A 1 93 ? 8.925 -9.957 -3.447 1.00 48.31 93 MET A CA 1
ATOM 716 C C . MET A 1 93 ? 9.503 -11.334 -3.778 1.00 48.31 93 MET A C 1
ATOM 718 O O . MET A 1 93 ? 9.577 -12.203 -2.906 1.00 48.31 93 MET A O 1
ATOM 722 N N . PRO A 1 94 ? 9.974 -11.551 -5.012 1.00 38.91 94 PRO A N 1
ATOM 723 C CA . PRO A 1 94 ? 10.943 -12.600 -5.285 1.00 38.91 94 PRO A CA 1
ATOM 724 C C . PRO A 1 94 ? 12.247 -12.292 -4.526 1.00 38.91 94 PRO A C 1
ATOM 726 O O . PRO A 1 94 ? 12.862 -11.254 -4.752 1.00 38.91 94 PRO A O 1
ATOM 729 N N . GLY A 1 95 ? 12.661 -13.175 -3.613 1.00 44.75 95 GLY A N 1
ATOM 730 C CA . GLY A 1 95 ? 13.941 -13.079 -2.886 1.00 44.75 95 GLY A CA 1
ATOM 731 C C . GLY A 1 95 ? 13.872 -12.478 -1.477 1.00 44.75 95 GLY A C 1
ATOM 732 O O . GLY A 1 95 ? 14.753 -12.751 -0.671 1.00 44.75 95 GLY A O 1
ATOM 733 N N . ASP A 1 96 ? 12.803 -11.756 -1.147 1.00 48.84 96 ASP A N 1
ATOM 734 C 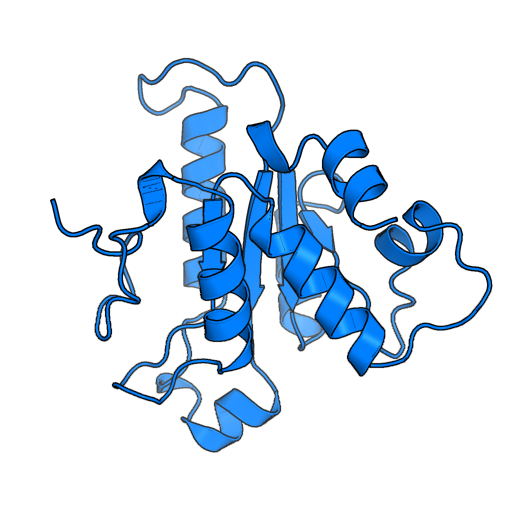CA . ASP A 1 96 ? 12.458 -11.352 0.220 1.00 48.84 96 ASP A CA 1
ATOM 735 C C . ASP A 1 96 ? 11.073 -11.958 0.467 1.00 48.84 96 ASP A C 1
ATOM 737 O O . ASP A 1 96 ? 10.095 -11.476 -0.102 1.00 48.84 96 ASP A O 1
ATOM 741 N N . ASN A 1 97 ? 11.028 -13.110 1.149 1.00 40.94 97 ASN A N 1
ATOM 742 C CA . ASN A 1 97 ? 10.046 -14.211 1.033 1.00 40.94 97 ASN A CA 1
ATOM 743 C C . ASN A 1 97 ? 8.553 -13.898 1.302 1.00 40.94 97 ASN A C 1
ATOM 745 O O . ASN A 1 97 ? 7.818 -14.800 1.712 1.00 40.94 97 ASN A O 1
ATOM 749 N N . GLY A 1 98 ? 8.089 -12.654 1.160 1.00 47.38 98 GLY A N 1
ATOM 750 C CA . GLY A 1 98 ? 6.716 -12.230 1.429 1.00 47.38 98 GLY A CA 1
ATOM 751 C C . GLY A 1 98 ? 6.219 -12.735 2.741 1.00 47.38 98 GLY A C 1
ATOM 752 O O . GLY A 1 98 ? 5.066 -13.120 2.838 1.00 47.38 98 GLY A O 1
ATOM 753 N N . GLU A 1 99 ? 7.125 -12.850 3.703 1.00 55.50 99 GLU A N 1
ATOM 754 C CA . GLU A 1 99 ? 6.962 -13.831 4.749 1.00 55.50 99 GLU A CA 1
ATOM 755 C C . GLU A 1 99 ? 5.750 -13.479 5.592 1.00 55.50 99 GLU A C 1
ATOM 757 O O . GLU A 1 99 ? 5.015 -14.375 5.953 1.00 55.50 99 GLU A O 1
ATOM 762 N N . GLN A 1 100 ? 5.435 -12.194 5.755 1.00 59.22 100 GLN A N 1
ATOM 763 C CA . GLN A 1 100 ? 4.189 -11.752 6.377 1.00 59.22 100 GLN A CA 1
ATOM 764 C C . GLN A 1 100 ? 2.944 -12.193 5.604 1.00 59.22 100 GLN A C 1
ATOM 766 O O . GLN A 1 100 ? 2.098 -12.865 6.179 1.00 59.22 100 GLN A O 1
ATOM 771 N N . LEU A 1 101 ? 2.834 -11.872 4.311 1.00 60.88 101 LEU A N 1
ATOM 772 C CA . LEU A 1 101 ? 1.671 -12.258 3.512 1.00 60.88 101 LEU A CA 1
ATOM 773 C C . LEU A 1 101 ? 1.614 -13.783 3.337 1.00 60.88 101 LEU A C 1
ATOM 775 O O . LEU A 1 101 ? 0.619 -14.398 3.665 1.00 60.88 101 LEU A O 1
ATOM 779 N N . ARG A 1 102 ? 2.694 -14.440 2.919 1.00 63.75 102 ARG A N 1
ATOM 780 C CA . ARG A 1 102 ? 2.790 -15.900 2.770 1.00 63.75 102 ARG A CA 1
ATOM 781 C C . ARG A 1 102 ? 2.487 -16.657 4.070 1.00 63.75 102 ARG A C 1
ATOM 783 O O . ARG A 1 102 ? 1.739 -17.630 4.018 1.00 63.75 102 ARG A O 1
ATOM 790 N N . THR A 1 103 ? 3.037 -16.216 5.206 1.00 60.28 103 THR A N 1
ATOM 791 C CA . THR A 1 103 ? 2.752 -16.809 6.528 1.00 60.28 103 THR A CA 1
ATOM 792 C C . THR A 1 103 ? 1.297 -16.580 6.906 1.00 60.28 103 THR A C 1
ATOM 794 O O . THR A 1 103 ? 0.633 -17.532 7.300 1.00 60.28 103 THR A O 1
ATOM 797 N N . ALA A 1 104 ? 0.765 -15.372 6.709 1.00 59.94 104 ALA A N 1
ATOM 798 C CA . ALA A 1 104 ? -0.636 -15.083 7.004 1.00 59.94 104 ALA A CA 1
ATOM 799 C C . ALA A 1 104 ? -1.615 -15.829 6.078 1.00 59.94 104 ALA A C 1
ATOM 801 O O . ALA A 1 104 ? -2.714 -16.191 6.486 1.00 59.94 104 ALA A O 1
ATOM 802 N N . LEU A 1 105 ? -1.220 -16.119 4.835 1.00 62.75 105 LEU A N 1
ATOM 803 C CA . LEU A 1 105 ? -2.000 -16.946 3.911 1.00 62.75 105 LEU A CA 1
ATOM 804 C C . LEU A 1 105 ? -1.808 -18.454 4.162 1.00 62.75 105 LEU A C 1
ATOM 806 O O . LEU A 1 105 ? -2.436 -19.253 3.474 1.00 62.75 105 LEU A O 1
ATOM 810 N N . GLY A 1 106 ? -0.942 -18.859 5.100 1.00 61.81 106 GLY A N 1
ATOM 811 C CA . GLY A 1 106 ? -0.688 -20.264 5.430 1.00 61.81 106 GLY A CA 1
ATOM 812 C C . GLY A 1 106 ? -0.084 -21.087 4.285 1.00 61.81 106 GLY A C 1
ATOM 813 O O . GLY A 1 106 ? -0.216 -22.311 4.274 1.00 61.81 106 GLY A O 1
ATOM 814 N N . LYS A 1 107 ? 0.558 -20.447 3.296 1.00 57.69 107 LYS A N 1
ATOM 815 C CA . LYS A 1 107 ? 1.068 -21.151 2.109 1.00 57.69 107 LYS A CA 1
ATOM 816 C C . LYS A 1 107 ? 2.488 -21.662 2.305 1.00 57.69 107 LYS A C 1
ATOM 818 O O . LYS A 1 107 ? 3.437 -20.887 2.415 1.00 57.69 107 LYS A O 1
ATOM 823 N N . ALA A 1 108 ? 2.632 -22.987 2.258 1.00 54.16 108 ALA A N 1
ATOM 824 C CA . ALA A 1 108 ? 3.926 -23.670 2.269 1.00 54.16 108 ALA A CA 1
ATOM 825 C C . ALA A 1 108 ? 4.704 -23.503 0.946 1.00 54.16 108 ALA A C 1
ATOM 827 O O . ALA A 1 108 ? 5.934 -23.540 0.935 1.00 54.16 108 ALA A O 1
ATOM 828 N N . THR A 1 109 ? 4.003 -23.299 -0.173 1.00 58.47 109 THR A N 1
ATOM 829 C CA . THR A 1 109 ? 4.587 -23.151 -1.514 1.00 58.47 109 THR A CA 1
ATOM 830 C C . THR A 1 109 ? 4.818 -21.685 -1.888 1.00 58.47 109 THR A C 1
ATOM 832 O O . THR A 1 109 ? 4.126 -20.777 -1.424 1.00 58.47 109 THR A O 1
ATOM 835 N N . ARG A 1 110 ? 5.831 -21.435 -2.732 1.00 64.94 110 ARG A N 1
ATOM 836 C CA . ARG A 1 110 ? 6.109 -20.098 -3.280 1.00 64.94 110 ARG A CA 1
ATOM 837 C C . ARG A 1 110 ? 4.972 -19.684 -4.216 1.00 64.94 110 ARG A C 1
ATOM 839 O O . ARG A 1 110 ? 4.626 -20.442 -5.115 1.00 64.94 110 ARG A O 1
ATOM 846 N N . LEU A 1 111 ? 4.445 -18.477 -4.019 1.00 70.38 111 LEU A N 1
ATOM 847 C CA . LEU A 1 111 ? 3.514 -17.845 -4.952 1.00 70.38 111 LEU A CA 1
ATOM 848 C C . LEU A 1 111 ? 4.240 -17.496 -6.256 1.00 70.38 111 LEU A C 1
ATOM 850 O O . LEU A 1 111 ? 5.388 -17.039 -6.233 1.00 70.38 111 LEU A O 1
ATOM 854 N N . THR A 1 112 ? 3.568 -17.676 -7.388 1.00 79.50 112 THR A N 1
ATOM 855 C CA . THR A 1 112 ? 4.017 -17.109 -8.665 1.00 79.50 112 THR A CA 1
ATOM 856 C C . THR A 1 112 ? 3.918 -15.579 -8.635 1.00 79.50 112 THR A C 1
ATOM 858 O O . THR A 1 112 ? 3.175 -15.000 -7.840 1.00 79.50 112 THR A O 1
ATOM 861 N N . SER A 1 113 ? 4.640 -14.895 -9.529 1.00 76.44 113 SER A N 1
ATOM 862 C CA . SER A 1 113 ? 4.561 -13.431 -9.657 1.00 76.44 113 SER A CA 1
ATOM 863 C C . SER A 1 113 ? 3.141 -12.941 -9.969 1.00 76.44 113 SER A C 1
ATOM 865 O O . SER A 1 113 ? 2.735 -11.891 -9.476 1.00 76.44 113 SER A O 1
ATOM 867 N N . VAL A 1 114 ? 2.372 -13.714 -10.742 1.00 82.31 114 VAL A N 1
ATOM 868 C CA . VAL A 1 114 ? 0.980 -13.396 -11.093 1.00 82.31 114 VAL A CA 1
ATOM 869 C C . VAL A 1 114 ? 0.057 -13.562 -9.890 1.00 82.31 114 VAL A C 1
ATOM 871 O O . VAL A 1 114 ? -0.710 -12.652 -9.590 1.00 82.31 114 VAL A O 1
ATOM 874 N N . GLU A 1 115 ? 0.137 -14.684 -9.170 1.00 82.25 115 GLU A N 1
ATOM 875 C CA . GLU A 1 115 ? -0.672 -14.888 -7.960 1.00 82.25 115 GLU A CA 1
ATOM 876 C C . GLU A 1 115 ? -0.375 -13.822 -6.908 1.00 82.25 115 GLU A C 1
ATOM 878 O O . GLU A 1 115 ? -1.294 -13.296 -6.284 1.00 82.25 115 GLU A O 1
ATOM 883 N N . GLN A 1 116 ? 0.900 -13.466 -6.749 1.00 80.81 116 GLN A N 1
ATOM 884 C CA . GLN A 1 116 ? 1.321 -12.418 -5.834 1.00 80.81 116 GLN A CA 1
ATOM 885 C C . GLN A 1 116 ? 0.695 -11.069 -6.198 1.00 80.81 116 GLN A C 1
ATOM 887 O O . GLN A 1 116 ? 0.087 -10.427 -5.343 1.00 80.81 116 GLN A O 1
ATOM 892 N N . ALA A 1 117 ? 0.790 -10.672 -7.468 1.00 84.19 117 ALA A N 1
ATOM 893 C CA . ALA A 1 117 ? 0.183 -9.444 -7.963 1.00 84.19 117 ALA A CA 1
ATOM 894 C C . ALA A 1 117 ? -1.348 -9.455 -7.774 1.00 84.19 117 ALA A C 1
ATOM 896 O O . ALA A 1 117 ? -1.937 -8.473 -7.332 1.00 84.19 117 ALA A O 1
ATOM 897 N N . LEU A 1 118 ? -2.017 -10.580 -8.034 1.00 86.88 118 LEU A N 1
ATOM 898 C CA . LEU A 1 118 ? -3.461 -10.694 -7.813 1.00 86.88 118 LEU A CA 1
ATOM 899 C C . LEU A 1 118 ? -3.834 -10.544 -6.335 1.00 86.88 118 LEU A C 1
ATOM 901 O O . LEU A 1 118 ? -4.774 -9.819 -6.016 1.00 86.88 118 LEU A O 1
ATOM 905 N N . ILE A 1 119 ? -3.094 -11.179 -5.425 1.00 85.75 119 ILE A N 1
ATOM 906 C CA . ILE A 1 119 ? -3.342 -11.049 -3.985 1.00 85.75 119 ILE A CA 1
ATOM 907 C C . ILE A 1 119 ? -3.105 -9.610 -3.526 1.00 85.75 119 ILE A C 1
ATOM 909 O O . ILE A 1 119 ? -3.948 -9.062 -2.819 1.00 85.75 119 ILE A O 1
ATOM 913 N N . GLU A 1 120 ? -2.000 -8.984 -3.938 1.00 88.00 120 GLU A N 1
ATOM 914 C CA . GLU A 1 120 ? -1.719 -7.580 -3.620 1.00 88.00 120 GLU A CA 1
ATOM 915 C C . GLU A 1 120 ? -2.837 -6.666 -4.102 1.00 88.00 120 GLU A C 1
ATOM 917 O O . GLU A 1 120 ? -3.273 -5.791 -3.357 1.00 88.00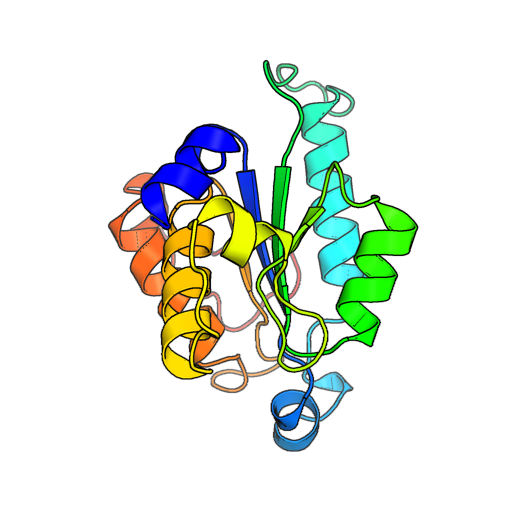 120 GLU A O 1
ATOM 922 N N . ALA A 1 121 ? -3.354 -6.908 -5.307 1.00 90.44 121 ALA A N 1
ATOM 923 C CA . ALA A 1 121 ? -4.458 -6.134 -5.839 1.00 90.44 121 ALA A CA 1
ATOM 924 C C . ALA A 1 121 ? -5.746 -6.319 -5.030 1.00 90.44 121 ALA A C 1
ATOM 926 O O . ALA A 1 121 ? -6.418 -5.335 -4.720 1.00 90.44 121 ALA A O 1
ATOM 927 N N . VAL A 1 122 ? -6.073 -7.555 -4.640 1.00 90.94 122 VAL A N 1
ATOM 928 C CA . VAL A 1 122 ? -7.249 -7.843 -3.807 1.00 90.94 122 VAL A CA 1
ATOM 929 C C . VAL A 1 122 ? -7.120 -7.184 -2.435 1.00 90.94 122 VAL A C 1
ATOM 931 O O . VAL A 1 122 ? -8.050 -6.496 -2.017 1.00 90.94 122 VAL A O 1
ATOM 934 N N . VAL A 1 123 ? -5.982 -7.337 -1.753 1.00 90.50 123 VAL A N 1
ATOM 935 C CA . VAL A 1 123 ? -5.751 -6.735 -0.430 1.00 90.50 123 VAL A CA 1
ATOM 936 C C . VAL A 1 123 ? -5.805 -5.210 -0.517 1.00 90.50 123 VAL A C 1
ATOM 938 O O . VAL A 1 123 ? -6.580 -4.590 0.209 1.00 90.50 123 VAL A O 1
ATOM 941 N N . ALA A 1 124 ? -5.061 -4.606 -1.448 1.00 90.94 124 ALA A N 1
ATOM 942 C CA . ALA A 1 124 ? -5.026 -3.156 -1.618 1.00 90.94 124 ALA A CA 1
ATOM 943 C C . ALA A 1 124 ? -6.402 -2.571 -1.961 1.00 90.94 124 ALA A C 1
ATOM 945 O O . ALA A 1 124 ? -6.769 -1.518 -1.449 1.00 90.94 124 ALA A O 1
ATOM 946 N N . SER A 1 125 ? -7.190 -3.262 -2.792 1.00 91.69 125 SER A N 1
ATOM 947 C CA . SER A 1 125 ? -8.534 -2.805 -3.170 1.00 91.69 125 SER A CA 1
ATOM 948 C C . SER A 1 125 ? -9.542 -2.816 -2.020 1.00 91.69 125 SER A C 1
ATOM 950 O O . SER A 1 125 ? -10.556 -2.123 -2.086 1.00 91.69 125 SER A O 1
ATOM 952 N N . ARG A 1 126 ? -9.272 -3.600 -0.972 1.00 91.31 126 ARG A N 1
ATOM 953 C CA . ARG A 1 126 ? -10.128 -3.701 0.210 1.00 91.31 126 ARG A CA 1
ATOM 954 C C . ARG A 1 126 ? -9.774 -2.703 1.295 1.00 91.31 126 ARG A C 1
ATOM 956 O O . ARG A 1 126 ? -10.616 -2.497 2.154 1.00 91.31 126 ARG A O 1
ATOM 963 N N . CYS A 1 127 ? -8.596 -2.079 1.250 1.00 89.81 127 CYS A N 1
ATOM 964 C CA . CYS A 1 127 ? -8.250 -0.996 2.169 1.00 89.81 127 CYS A CA 1
ATOM 965 C C . CYS A 1 127 ? -9.282 0.139 2.119 1.00 89.81 127 CYS A C 1
ATOM 967 O O . CYS A 1 127 ? -9.948 0.314 1.100 1.00 89.81 127 CYS A O 1
ATOM 969 N N . SER A 1 128 ? -9.421 0.911 3.197 1.00 86.81 128 SER A N 1
ATOM 970 C CA . SER A 1 128 ? -10.392 2.010 3.268 1.00 86.81 128 SER A CA 1
ATOM 971 C C . SER A 1 128 ? -9.989 3.226 2.431 1.00 86.81 128 SER A C 1
ATOM 973 O O . SER A 1 128 ? -10.860 3.977 1.978 1.00 86.81 128 SER A O 1
ATOM 975 N N . GLU A 1 129 ? -8.687 3.383 2.175 1.00 89.19 129 GLU A N 1
ATOM 976 C CA . GLU A 1 129 ? -8.117 4.369 1.254 1.00 89.19 129 GLU A CA 1
ATOM 977 C C . GLU A 1 129 ? -6.980 3.751 0.429 1.00 89.19 129 GLU A C 1
ATOM 979 O O . GLU A 1 129 ? -6.330 2.791 0.847 1.00 89.19 129 GLU A O 1
ATOM 984 N N . PHE A 1 130 ? -6.716 4.313 -0.750 1.00 89.31 130 PHE A N 1
ATOM 985 C CA . PHE A 1 130 ? -5.702 3.818 -1.680 1.00 89.31 130 PHE A CA 1
ATOM 986 C C . PHE A 1 130 ? -4.921 4.979 -2.300 1.00 89.31 130 PHE A C 1
ATOM 988 O O . PHE A 1 130 ? -5.524 5.962 -2.730 1.00 89.31 130 PHE A O 1
ATOM 995 N N . LYS A 1 131 ? -3.594 4.846 -2.404 1.00 87.50 131 LYS A N 1
ATOM 996 C CA . LYS A 1 131 ? -2.703 5.717 -3.183 1.00 87.50 131 LYS A CA 1
ATOM 997 C C . LYS A 1 131 ? -1.832 4.864 -4.105 1.00 87.50 131 LYS A C 1
ATOM 999 O O . LYS A 1 131 ? -1.036 4.049 -3.651 1.00 87.50 131 LYS A O 1
ATOM 1004 N N . GLY A 1 132 ? -1.971 5.054 -5.413 1.00 87.25 132 GLY A N 1
ATOM 1005 C CA . GLY A 1 132 ? -1.180 4.346 -6.421 1.00 87.25 132 GLY A CA 1
ATOM 1006 C C . GLY A 1 132 ? -0.149 5.245 -7.096 1.00 87.25 132 GLY A C 1
ATOM 1007 O O . GLY A 1 132 ? -0.228 6.467 -7.019 1.00 87.25 132 GLY A O 1
ATOM 1008 N N . THR A 1 133 ? 0.791 4.633 -7.812 1.00 83.12 133 THR A N 1
ATOM 1009 C CA . THR A 1 133 ? 1.715 5.350 -8.702 1.00 83.12 133 THR A CA 1
ATOM 1010 C C . THR A 1 133 ? 0.943 5.924 -9.878 1.00 83.12 133 THR A C 1
ATOM 1012 O O . THR A 1 133 ? 0.457 5.166 -10.728 1.00 83.12 133 THR A O 1
ATOM 1015 N N . ALA A 1 134 ? 0.827 7.250 -9.887 1.00 69.19 134 ALA A N 1
ATOM 1016 C CA . ALA A 1 134 ? 0.302 8.025 -10.995 1.00 69.19 134 ALA A CA 1
ATOM 1017 C C . ALA A 1 134 ? 1.435 8.385 -11.961 1.00 69.19 134 ALA A C 1
ATOM 1019 O O . ALA A 1 134 ? 2.600 8.484 -11.576 1.00 69.19 134 ALA A O 1
ATOM 1020 N N . GLY A 1 135 ? 1.079 8.559 -13.228 1.00 59.81 135 GLY A N 1
ATOM 1021 C CA . GLY A 1 135 ? 2.005 9.063 -14.228 1.00 59.81 135 GLY A CA 1
ATOM 1022 C C . GLY A 1 135 ? 2.060 10.579 -14.193 1.00 59.81 135 GLY A C 1
ATOM 1023 O O . GLY A 1 135 ? 1.029 11.213 -13.996 1.00 59.81 135 GLY A O 1
ATOM 1024 N N . ALA A 1 136 ? 3.227 11.168 -14.462 1.00 57.03 136 ALA A N 1
ATOM 1025 C CA . ALA A 1 136 ? 3.336 12.617 -14.660 1.00 57.03 136 ALA A CA 1
ATOM 1026 C C . ALA A 1 136 ? 2.544 13.137 -15.878 1.00 57.03 136 ALA A C 1
ATOM 1028 O O . ALA A 1 136 ? 2.320 14.339 -16.008 1.00 57.03 136 ALA A O 1
ATOM 1029 N N . LYS A 1 137 ? 2.148 12.253 -16.803 1.00 60.53 137 LYS A N 1
ATOM 1030 C CA . LYS A 1 137 ? 1.318 12.572 -17.966 1.00 60.53 137 LYS A CA 1
ATOM 1031 C C . LYS A 1 137 ? 0.188 11.556 -18.103 1.00 60.53 137 LYS A C 1
ATOM 1033 O O . LYS A 1 137 ? 0.267 10.419 -17.630 1.00 60.53 137 LYS A O 1
ATOM 1038 N N . LYS A 1 138 ? -0.853 11.947 -18.839 1.00 61.81 138 LYS A N 1
ATOM 1039 C CA . LYS A 1 138 ? -1.947 11.046 -19.206 1.00 61.81 138 LYS A CA 1
ATOM 1040 C C . LYS A 1 138 ? -1.398 9.767 -19.845 1.00 61.81 138 LYS A C 1
ATOM 1042 O O . LYS A 1 138 ? -0.611 9.827 -20.786 1.00 61.81 138 LYS A O 1
ATOM 1047 N N . GLY A 1 139 ? -1.824 8.617 -19.328 1.00 61.91 139 GLY A N 1
ATOM 1048 C CA . GLY A 1 139 ? -1.406 7.304 -19.828 1.00 61.91 139 GLY A CA 1
ATOM 1049 C C . GLY A 1 139 ? -0.021 6.836 -19.371 1.00 61.91 139 GLY A C 1
ATOM 1050 O O . GLY A 1 139 ? 0.366 5.730 -19.729 1.00 61.91 139 GLY A O 1
ATOM 1051 N N . THR A 1 140 ? 0.709 7.610 -18.559 1.00 65.69 140 THR A N 1
ATOM 1052 C CA . THR A 1 140 ? 2.033 7.210 -18.046 1.00 65.69 140 THR A CA 1
ATOM 1053 C C . THR A 1 140 ? 1.981 6.685 -16.614 1.00 65.69 140 THR A C 1
ATOM 1055 O O . THR A 1 140 ? 3.004 6.660 -15.945 1.00 65.69 140 THR A O 1
ATOM 1058 N N . GLY A 1 141 ? 0.799 6.334 -16.101 1.00 71.06 141 GLY A N 1
ATOM 1059 C CA . GLY A 1 141 ? 0.640 5.723 -14.780 1.00 71.06 141 GLY A CA 1
ATOM 1060 C C . GLY A 1 141 ? 0.822 4.211 -14.821 1.00 71.06 141 GLY A C 1
ATOM 1061 O O . GLY A 1 141 ? 0.794 3.592 -15.884 1.00 71.06 141 GLY A O 1
ATOM 1062 N N . SER A 1 142 ? 0.977 3.589 -13.653 1.00 82.00 142 SER A N 1
ATOM 1063 C CA . SER A 1 142 ? 1.053 2.130 -13.589 1.00 82.00 142 SER A CA 1
ATOM 1064 C C . SER A 1 142 ? -0.306 1.508 -13.935 1.00 82.00 142 SER A C 1
ATOM 1066 O O . SER A 1 142 ? -1.303 1.735 -13.245 1.00 82.00 142 SER A O 1
ATOM 1068 N N . SER A 1 143 ? -0.339 0.670 -14.975 1.00 82.62 143 SER A N 1
ATOM 1069 C CA . SER A 1 143 ? -1.523 -0.120 -15.350 1.00 82.62 143 SER A CA 1
ATOM 1070 C C . SER A 1 143 ? -2.011 -1.005 -14.200 1.00 82.62 143 SER A C 1
ATOM 1072 O O . SER A 1 143 ? -3.213 -1.201 -14.026 1.00 82.62 143 SER A O 1
ATOM 1074 N N . PHE A 1 144 ? -1.091 -1.469 -13.357 1.00 85.81 144 PHE A N 1
ATOM 1075 C CA . PHE A 1 144 ? -1.418 -2.223 -12.158 1.00 85.81 144 PHE A CA 1
ATOM 1076 C C . PHE A 1 144 ? -2.069 -1.343 -11.076 1.00 85.81 144 PHE A C 1
ATOM 1078 O O . PHE A 1 144 ? -3.114 -1.730 -10.559 1.00 85.81 144 PHE A O 1
ATOM 1085 N N . SER A 1 145 ? -1.573 -0.118 -10.816 1.00 87.00 145 SER A N 1
ATOM 1086 C CA . SER A 1 145 ? -2.287 0.854 -9.953 1.00 87.00 145 SER A CA 1
ATOM 1087 C C . SER A 1 145 ? -3.725 1.083 -10.430 1.00 87.00 145 SER A C 1
ATOM 1089 O O . SER A 1 145 ? -4.651 1.129 -9.622 1.00 87.00 145 SER A O 1
ATOM 1091 N N . MET A 1 146 ? -3.911 1.220 -11.747 1.00 85.12 146 MET A N 1
ATOM 1092 C CA . MET A 1 146 ? -5.222 1.439 -12.361 1.00 85.12 146 MET A CA 1
ATOM 1093 C C . MET A 1 146 ? -6.157 0.246 -12.153 1.00 85.12 146 MET A C 1
ATOM 1095 O O . MET A 1 146 ? -7.319 0.431 -11.800 1.00 85.12 146 MET A O 1
ATOM 1099 N N . MET A 1 147 ? -5.653 -0.979 -12.323 1.00 88.62 147 MET A N 1
ATOM 1100 C CA . MET A 1 147 ? -6.416 -2.199 -12.056 1.00 88.62 147 MET A CA 1
ATOM 1101 C C . MET A 1 147 ? -6.881 -2.268 -10.594 1.00 88.62 147 MET A C 1
ATOM 1103 O O . MET A 1 147 ? -8.067 -2.487 -10.345 1.00 88.62 147 MET A O 1
ATOM 1107 N N . ILE A 1 148 ? -5.980 -2.019 -9.634 1.00 89.94 148 ILE A N 1
ATOM 1108 C CA . ILE A 1 148 ? -6.320 -1.995 -8.200 1.00 89.94 148 ILE A CA 1
ATOM 1109 C C . ILE A 1 148 ? -7.410 -0.961 -7.927 1.00 89.94 148 ILE A C 1
ATOM 1111 O O . ILE A 1 148 ? -8.389 -1.255 -7.241 1.00 89.94 148 ILE A O 1
ATOM 1115 N N . PHE A 1 149 ? -7.275 0.232 -8.504 1.00 86.44 149 PHE A N 1
ATOM 1116 C CA . PHE A 1 149 ? -8.258 1.296 -8.353 1.00 86.44 149 PHE A CA 1
ATOM 1117 C C . PHE A 1 149 ? -9.645 0.897 -8.881 1.00 86.44 149 PHE A C 1
ATOM 1119 O O . PHE A 1 149 ? -10.661 1.186 -8.245 1.00 86.44 149 PHE A O 1
ATOM 1126 N N . PHE A 1 150 ? -9.720 0.200 -10.018 1.00 86.50 150 PHE A N 1
ATOM 1127 C CA . PHE A 1 150 ? -11.001 -0.289 -10.526 1.00 86.50 150 PHE A CA 1
ATOM 1128 C C . PHE A 1 150 ? -11.655 -1.290 -9.575 1.00 86.50 150 PHE A C 1
ATOM 1130 O O . PHE A 1 150 ? -12.866 -1.212 -9.371 1.00 86.50 150 PHE A O 1
ATOM 1137 N N . PHE A 1 151 ? -10.893 -2.194 -8.957 1.00 90.38 151 PHE A N 1
ATOM 1138 C CA . PHE A 1 151 ? -11.437 -3.074 -7.920 1.00 90.38 151 PHE A CA 1
ATOM 1139 C C . PHE A 1 151 ? -11.893 -2.274 -6.699 1.00 90.38 151 PHE A C 1
ATOM 1141 O O . PHE A 1 151 ? -13.032 -2.427 -6.261 1.00 90.38 151 PHE A O 1
ATOM 1148 N N . PHE A 1 152 ? -11.060 -1.345 -6.230 1.00 88.69 152 PHE A N 1
ATOM 1149 C CA . PHE A 1 152 ? -11.354 -0.475 -5.095 1.00 88.69 152 PHE A CA 1
ATOM 1150 C C . PHE A 1 152 ? -12.682 0.274 -5.277 1.00 88.69 152 PHE A C 1
ATOM 1152 O O . PHE A 1 152 ? -13.570 0.169 -4.434 1.00 88.69 152 PHE A O 1
ATOM 1159 N N . LYS A 1 153 ? -12.908 0.957 -6.410 1.00 85.81 153 LYS A N 1
ATOM 1160 C CA . LYS A 1 153 ? -14.157 1.721 -6.603 1.00 85.81 153 LYS A CA 1
ATOM 1161 C C . LYS A 1 153 ? -15.409 0.839 -6.630 1.00 85.81 153 LYS A C 1
ATOM 1163 O O . LYS A 1 153 ? -16.500 1.304 -6.306 1.00 85.81 153 LYS A O 1
ATOM 1168 N N . ASN A 1 154 ? -15.279 -0.411 -7.078 1.00 88.56 154 ASN A N 1
ATOM 1169 C CA . ASN A 1 154 ? -16.402 -1.343 -7.112 1.00 88.56 154 ASN A CA 1
ATOM 1170 C C . ASN A 1 154 ? -16.771 -1.820 -5.701 1.00 88.56 154 ASN A C 1
ATOM 1172 O O . ASN A 1 154 ? -17.957 -2.001 -5.417 1.00 88.56 154 ASN A O 1
ATOM 1176 N N . LEU A 1 155 ? -15.771 -1.958 -4.826 1.00 88.56 155 LEU A N 1
ATOM 1177 C CA . LEU A 1 155 ? -15.935 -2.361 -3.429 1.00 88.56 155 LEU A CA 1
ATOM 1178 C C . LEU A 1 155 ? -16.370 -1.209 -2.514 1.00 88.56 155 LEU A C 1
ATOM 1180 O O . LEU A 1 155 ? -17.050 -1.453 -1.523 1.00 88.56 155 LEU A O 1
ATOM 1184 N N . HIS A 1 156 ? -16.046 0.038 -2.867 1.00 84.06 156 HIS A N 1
ATOM 1185 C CA . HIS A 1 156 ? -16.339 1.219 -2.052 1.00 84.06 156 HIS A CA 1
ATOM 1186 C C . HIS A 1 156 ? -17.340 2.156 -2.746 1.00 84.06 156 HIS A C 1
ATOM 1188 O O . HIS A 1 156 ? -16.933 2.984 -3.565 1.00 84.06 156 HIS A O 1
ATOM 1194 N N . PRO A 1 157 ? -18.650 2.103 -2.413 1.00 84.25 157 PRO A N 1
ATOM 1195 C CA . PRO A 1 157 ? -19.687 2.895 -3.085 1.00 84.25 157 PRO A CA 1
ATOM 1196 C C . PRO A 1 157 ? -19.409 4.400 -3.120 1.00 84.25 157 PRO A C 1
ATOM 1198 O O . PRO A 1 157 ? -19.651 5.038 -4.145 1.00 84.25 157 PRO A O 1
ATOM 1201 N N . LYS A 1 158 ? -18.823 4.945 -2.042 1.00 79.06 158 LYS A N 1
ATOM 1202 C CA . LYS A 1 158 ? -18.423 6.359 -1.930 1.00 79.06 158 LYS A CA 1
ATOM 1203 C C . LYS A 1 158 ? -17.407 6.794 -2.994 1.00 79.06 158 LYS A C 1
ATOM 1205 O O . LYS A 1 158 ? -17.259 7.985 -3.235 1.00 79.06 158 LYS A O 1
ATOM 1210 N N . HIS A 1 159 ? -16.732 5.837 -3.637 1.00 74.94 159 HIS A N 1
ATOM 1211 C CA . HIS A 1 159 ? -15.698 6.088 -4.633 1.00 74.94 159 HIS A CA 1
ATOM 1212 C C . HIS A 1 159 ? -16.088 5.748 -6.077 1.00 74.94 159 HIS A C 1
ATOM 1214 O O . HIS A 1 159 ? -15.277 5.914 -6.987 1.00 74.94 159 HIS A O 1
ATOM 1220 N N . ARG A 1 160 ? -17.324 5.299 -6.335 1.00 76.88 160 ARG A N 1
ATOM 1221 C CA . ARG A 1 160 ? -17.749 4.862 -7.681 1.00 76.88 160 ARG A CA 1
ATOM 1222 C C . ARG A 1 160 ? -17.645 5.949 -8.751 1.00 76.88 160 ARG A C 1
ATOM 1224 O O . ARG A 1 160 ? -17.395 5.624 -9.912 1.00 76.88 160 ARG A O 1
ATOM 1231 N N . THR A 1 161 ? -17.829 7.211 -8.365 1.00 70.56 161 THR A N 1
ATOM 1232 C CA . THR A 1 161 ? -17.742 8.379 -9.257 1.00 70.56 161 THR A CA 1
ATOM 1233 C C . THR A 1 161 ? -16.337 8.973 -9.339 1.00 70.56 161 THR A C 1
ATOM 1235 O O . THR A 1 161 ? -16.111 9.909 -10.111 1.00 70.56 161 THR A O 1
ATOM 1238 N N . CYS A 1 162 ? -15.381 8.445 -8.570 1.00 66.94 162 CYS A N 1
ATOM 1239 C CA . CYS A 1 162 ? -13.997 8.874 -8.661 1.00 66.94 162 CYS A CA 1
ATOM 1240 C C . CYS A 1 162 ? -13.396 8.333 -9.951 1.00 66.94 162 CYS A C 1
ATOM 1242 O O . CYS A 1 162 ? -13.460 7.140 -10.269 1.00 66.94 162 CYS A O 1
ATOM 1244 N N . VAL A 1 163 ? -12.829 9.256 -10.713 1.00 63.66 163 VAL A N 1
ATOM 1245 C CA . VAL A 1 163 ? -12.000 8.941 -11.864 1.00 63.66 163 VAL A CA 1
ATOM 1246 C C . VAL A 1 163 ? -10.544 9.073 -11.435 1.00 63.66 163 VAL A C 1
ATOM 1248 O O . VAL A 1 163 ? -10.240 9.917 -10.587 1.00 63.66 163 VAL A O 1
ATOM 1251 N N . PRO A 1 164 ? -9.633 8.267 -11.997 1.00 59.91 164 PRO A N 1
ATOM 1252 C CA . PRO A 1 164 ? -8.211 8.554 -11.902 1.00 59.91 164 PRO A CA 1
ATOM 1253 C C . PRO A 1 164 ? -8.014 9.979 -12.426 1.00 59.91 164 PRO A C 1
ATOM 1255 O O . PRO A 1 164 ? -8.294 10.250 -13.594 1.00 59.91 164 PRO A O 1
ATOM 1258 N N . SER A 1 165 ? -7.668 10.927 -11.556 1.00 52.12 165 SER A N 1
ATOM 1259 C CA . SER A 1 165 ? -7.396 12.289 -11.999 1.00 52.12 165 SER A CA 1
ATOM 1260 C C . SER A 1 165 ? -6.061 12.259 -12.722 1.00 52.12 165 SER A C 1
ATOM 1262 O O . SER A 1 165 ? -5.028 12.012 -12.109 1.00 52.12 165 SER A O 1
ATOM 1264 N N . ASP A 1 166 ? -6.102 12.497 -14.029 1.00 43.31 166 ASP A N 1
ATOM 1265 C CA . ASP A 1 166 ? -4.960 12.424 -14.944 1.00 43.31 166 ASP A CA 1
ATOM 1266 C C . ASP A 1 166 ? -3.798 13.395 -14.605 1.00 43.31 166 ASP A C 1
ATOM 1268 O O . ASP A 1 166 ? -2.827 13.427 -15.359 1.00 43.31 166 ASP A O 1
ATOM 1272 N N . LEU A 1 167 ? -3.874 14.215 -13.541 1.00 38.16 167 LEU A N 1
ATOM 1273 C CA . LEU A 1 167 ? -3.061 15.435 -13.428 1.00 38.16 167 LEU A CA 1
ATOM 1274 C C . LEU A 1 167 ? -2.693 15.950 -12.022 1.00 38.16 167 LEU A C 1
ATOM 1276 O O . LEU A 1 167 ? -2.160 17.052 -11.961 1.00 38.16 167 LEU A O 1
ATOM 1280 N N . ASP A 1 168 ? -2.908 15.234 -10.913 1.00 38.72 168 ASP A N 1
ATOM 1281 C CA . ASP A 1 168 ? -2.520 15.809 -9.611 1.00 38.72 168 ASP A CA 1
ATOM 1282 C C . ASP A 1 168 ? -1.761 14.837 -8.705 1.00 38.72 168 ASP A C 1
ATOM 1284 O O . ASP A 1 168 ? -2.288 13.849 -8.194 1.00 38.72 168 ASP A O 1
ATOM 1288 N N . THR A 1 169 ? -0.476 15.145 -8.524 1.00 39.28 169 THR A N 1
ATOM 1289 C CA . THR A 1 169 ? 0.441 14.552 -7.541 1.00 39.28 169 THR A CA 1
ATOM 1290 C C . THR A 1 169 ? 0.059 14.914 -6.101 1.00 39.28 169 THR A C 1
ATOM 1292 O O . THR A 1 169 ? 0.606 14.349 -5.151 1.00 39.28 169 THR A O 1
ATOM 1295 N N . SER A 1 170 ? -0.914 15.811 -5.931 1.00 36.34 170 SER A N 1
ATOM 1296 C CA . SER A 1 170 ? -1.440 16.282 -4.657 1.00 36.34 170 SER A CA 1
ATOM 1297 C C . SER A 1 170 ? -2.937 15.965 -4.513 1.00 36.34 170 SER A C 1
ATOM 1299 O O . SER A 1 170 ? -3.785 16.614 -5.108 1.00 36.34 170 SER A O 1
ATOM 1301 N N . PHE A 1 171 ? -3.240 15.033 -3.601 1.00 43.97 171 PHE A N 1
ATOM 1302 C CA . PHE A 1 171 ? -4.550 14.790 -2.962 1.00 43.97 171 PHE A CA 1
ATOM 1303 C C . PHE A 1 171 ? -5.650 14.041 -3.754 1.00 43.97 171 PHE A C 1
ATOM 1305 O O . PHE A 1 171 ? -5.605 13.942 -4.974 1.00 43.97 171 PHE A O 1
ATOM 1312 N N . PRO A 1 172 ? -6.565 13.348 -3.035 1.00 45.81 172 PRO A N 1
ATOM 1313 C CA . PRO A 1 172 ? -7.127 12.070 -3.448 1.00 45.81 172 PRO A CA 1
ATOM 1314 C C . PRO A 1 172 ? -8.137 12.260 -4.572 1.00 45.81 172 PRO A C 1
ATOM 1316 O O . PRO A 1 172 ? -9.002 13.123 -4.486 1.00 45.81 172 PRO A O 1
ATOM 1319 N N . TRP A 1 173 ? -8.013 11.421 -5.597 1.00 54.25 173 TRP A N 1
ATOM 1320 C CA . TRP A 1 173 ? -9.024 11.044 -6.588 1.00 54.25 173 TRP A CA 1
ATOM 1321 C C . TRP A 1 173 ? -10.221 11.999 -6.688 1.00 54.25 173 TRP A C 1
ATOM 1323 O O . TRP A 1 173 ? -11.129 11.953 -5.858 1.00 54.25 173 TRP A O 1
ATOM 1333 N N . ALA A 1 174 ? -10.266 12.830 -7.731 1.00 45.50 174 ALA A N 1
ATOM 1334 C CA . ALA A 1 174 ? -11.404 13.710 -7.976 1.00 45.50 174 ALA A CA 1
ATOM 1335 C C . ALA A 1 174 ? -12.697 12.888 -8.163 1.00 45.50 174 ALA A C 1
ATOM 1337 O O . ALA A 1 174 ? -12.984 12.355 -9.240 1.00 45.50 174 ALA A O 1
ATOM 1338 N N . CYS A 1 175 ? -13.484 12.765 -7.096 1.00 44.41 175 CYS A N 1
ATOM 1339 C CA . CYS A 1 175 ? 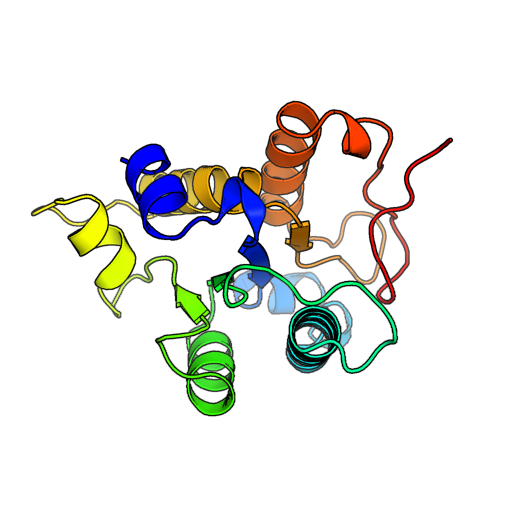-14.819 12.190 -7.135 1.00 44.41 175 CYS A CA 1
ATOM 1340 C C . CYS A 1 175 ? -15.751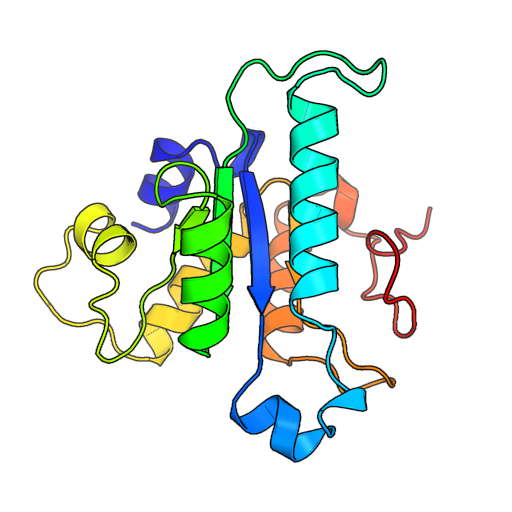 13.231 -7.737 1.00 44.41 175 CYS A C 1
ATOM 1342 O O . CYS A 1 175 ? -15.969 14.292 -7.148 1.00 44.41 175 CYS A O 1
ATOM 1344 N N . ARG A 1 176 ? -16.267 12.959 -8.943 1.00 44.31 176 ARG A N 1
ATOM 1345 C CA . ARG A 1 176 ? -17.300 13.819 -9.526 1.00 44.31 176 ARG A CA 1
ATOM 1346 C C . ARG A 1 176 ? -18.531 13.716 -8.618 1.00 44.31 176 ARG A C 1
ATOM 1348 O O . ARG A 1 176 ? -18.985 12.601 -8.351 1.00 44.31 176 ARG A O 1
ATOM 1355 N N . LYS A 1 177 ? -18.979 14.854 -8.079 1.00 42.34 177 LYS A N 1
ATOM 1356 C CA . LYS A 1 177 ? -20.289 14.962 -7.425 1.00 42.34 177 LYS A CA 1
ATOM 1357 C C . LYS A 1 177 ? -21.389 14.778 -8.460 1.00 42.34 177 LYS A C 1
ATOM 1359 O O . LYS A 1 177 ? -21.176 15.237 -9.606 1.00 42.34 177 LYS A O 1
#